Protein AF-A0A6I4Z5E2-F1 (afdb_monomer_lite)

Radius of gyration: 18.43 Å; chains: 1; bounding box: 41×34×57 Å

Foldseek 3Di:
DPDDALLRQLCVLLDLAAESVVLLVVLLVVLVVDPDLVVVLVVVVVVCVVDDPPDPPVCSSVSSSSSSVVPDDPPDDSVNSSVSSVPDDDDDFPLRVLQVVLVVDPDPVVSVVSNVVSVVSVVVCVVSNHND

Sequence (132 aa):
MAKKTLIQKLSDAMGSHGDLELIRDATVAYLRKNTDPYEQVGLFSAFLERHDPFLPHDRWFQRIVLSFLMSLNPNDQLGCVVEELEKAELPLTVAEKLERRAAKCIVPGLRGFLLSKARRARMMEQLIGARY

Structure (mmCIF, N/CA/C/O backbone):
data_AF-A0A6I4Z5E2-F1
#
_entry.id   AF-A0A6I4Z5E2-F1
#
loop_
_atom_site.group_PDB
_atom_site.id
_atom_site.type_symbol
_atom_site.label_atom_id
_atom_site.label_alt_id
_atom_site.label_comp_id
_atom_site.label_asym_id
_atom_site.label_entity_id
_atom_site.label_seq_id
_atom_site.pdbx_PDB_ins_code
_atom_site.Cartn_x
_atom_site.Cartn_y
_atom_site.Cartn_z
_atom_site.occupancy
_atom_site.B_iso_or_equiv
_atom_site.auth_seq_id
_atom_site.auth_comp_id
_atom_site.auth_asym_id
_atom_site.auth_atom_id
_atom_site.pdbx_PDB_model_num
ATOM 1 N N . MET A 1 1 ? 4.471 21.368 7.063 1.00 45.66 1 MET A N 1
ATOM 2 C CA . MET A 1 1 ? 4.522 19.913 6.792 1.00 45.66 1 MET A CA 1
ATOM 3 C C . MET A 1 1 ? 3.539 19.609 5.674 1.00 45.66 1 MET A C 1
ATOM 5 O O . MET A 1 1 ? 2.418 20.094 5.749 1.00 45.66 1 MET A O 1
ATOM 9 N N . ALA A 1 2 ? 3.948 18.899 4.620 1.00 52.44 2 ALA A N 1
ATOM 10 C CA . ALA A 1 2 ? 3.020 18.507 3.556 1.00 52.44 2 ALA A CA 1
ATOM 11 C C . ALA A 1 2 ? 1.931 17.582 4.132 1.00 52.44 2 ALA A C 1
ATOM 13 O O . ALA A 1 2 ? 2.244 16.679 4.909 1.00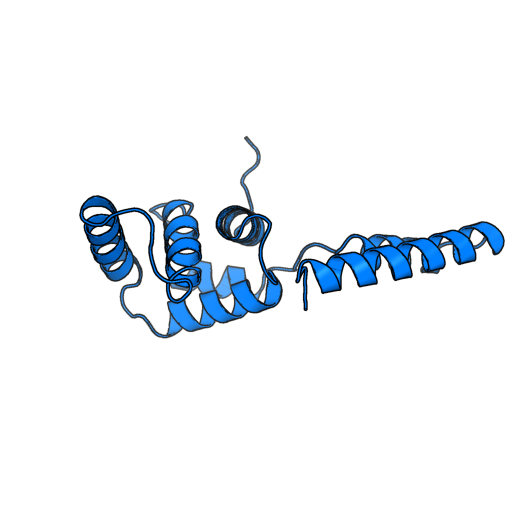 52.44 2 ALA A O 1
ATOM 14 N N . LYS A 1 3 ? 0.659 17.824 3.791 1.00 70.62 3 LYS A N 1
ATOM 15 C CA . LYS A 1 3 ? -0.465 16.991 4.239 1.00 70.62 3 LYS A CA 1
ATOM 16 C C . LYS A 1 3 ? -0.325 15.612 3.581 1.00 70.62 3 LYS A C 1
ATOM 18 O O . LYS A 1 3 ? -0.398 15.518 2.358 1.00 70.62 3 LYS A O 1
ATOM 23 N N . LYS A 1 4 ? -0.069 14.567 4.376 1.00 77.56 4 LYS A N 1
ATOM 24 C CA . LYS A 1 4 ? 0.013 13.187 3.873 1.00 77.56 4 LYS A CA 1
ATOM 25 C C . LYS A 1 4 ? -1.353 12.739 3.345 1.00 77.56 4 LYS A C 1
ATOM 27 O O . LYS A 1 4 ? -2.369 13.011 3.990 1.00 77.56 4 LYS A O 1
ATOM 32 N N . THR A 1 5 ? -1.374 12.054 2.204 1.00 87.19 5 THR A N 1
ATOM 33 C CA . THR A 1 5 ? -2.600 11.460 1.639 1.00 87.19 5 THR A CA 1
ATOM 34 C C . THR A 1 5 ? -3.055 10.248 2.460 1.00 87.19 5 THR A C 1
ATOM 36 O O . THR A 1 5 ? -2.259 9.677 3.208 1.00 87.19 5 THR A O 1
ATOM 39 N N . LEU A 1 6 ? -4.316 9.815 2.324 1.00 87.81 6 LEU A N 1
ATOM 40 C CA . LEU A 1 6 ? -4.814 8.624 3.032 1.00 87.81 6 LEU A CA 1
ATOM 41 C C . LEU A 1 6 ? -4.018 7.360 2.681 1.00 87.81 6 LEU A C 1
ATOM 43 O O . LEU A 1 6 ? -3.670 6.593 3.570 1.00 87.81 6 LEU A O 1
ATOM 47 N N . ILE A 1 7 ? -3.636 7.188 1.413 1.00 87.94 7 ILE A N 1
ATOM 48 C CA . ILE A 1 7 ? -2.792 6.064 0.983 1.00 87.94 7 ILE A CA 1
ATOM 49 C C . ILE A 1 7 ? -1.395 6.125 1.604 1.00 87.94 7 ILE A C 1
ATOM 51 O O . ILE A 1 7 ? -0.852 5.091 1.976 1.00 87.94 7 ILE A O 1
ATOM 55 N N . GLN A 1 8 ? -0.812 7.317 1.771 1.00 85.56 8 GLN A N 1
ATOM 56 C CA . GLN A 1 8 ? 0.468 7.454 2.474 1.00 85.56 8 GLN A CA 1
ATOM 57 C C . GLN A 1 8 ? 0.334 7.086 3.951 1.00 85.56 8 GLN A C 1
ATOM 59 O O . GLN A 1 8 ? 1.171 6.362 4.471 1.00 85.56 8 GLN A O 1
ATOM 64 N N . LYS A 1 9 ? -0.741 7.529 4.609 1.00 88.69 9 LYS A N 1
ATOM 65 C CA . LYS A 1 9 ? -1.034 7.154 5.997 1.00 88.69 9 LYS A CA 1
ATOM 66 C C . LYS A 1 9 ? -1.226 5.643 6.155 1.00 88.69 9 LYS A C 1
ATOM 68 O O . LYS A 1 9 ? -0.711 5.060 7.103 1.00 88.69 9 LYS A O 1
ATOM 73 N N . LEU A 1 10 ? -1.924 5.007 5.214 1.00 88.19 10 LEU A N 1
ATOM 74 C CA . LEU A 1 10 ? -2.125 3.559 5.205 1.00 88.19 10 LEU A CA 1
ATOM 75 C C . LEU A 1 10 ? -0.815 2.803 4.942 1.00 88.19 10 LEU A C 1
ATOM 77 O O . LEU A 1 10 ? -0.518 1.832 5.630 1.00 88.19 10 LEU A O 1
ATOM 81 N N . SER A 1 11 ? -0.001 3.282 4.000 1.00 86.25 11 SER A N 1
ATOM 82 C CA . SER A 1 11 ? 1.331 2.732 3.732 1.00 86.25 11 SER A CA 1
ATOM 83 C C . SER A 1 11 ? 2.253 2.854 4.946 1.00 86.25 11 SER A C 1
ATOM 85 O O . SER A 1 11 ? 2.993 1.918 5.234 1.00 86.25 11 SER A O 1
ATOM 87 N N . ASP A 1 12 ? 2.203 3.973 5.672 1.00 86.31 12 ASP A N 1
ATOM 88 C CA . ASP A 1 12 ? 2.977 4.170 6.900 1.00 86.31 12 ASP A CA 1
ATOM 89 C C . ASP A 1 12 ? 2.514 3.207 8.010 1.00 86.31 12 ASP A C 1
ATOM 91 O O . ASP A 1 12 ? 3.347 2.642 8.716 1.00 86.31 12 ASP A O 1
ATOM 95 N N . ALA A 1 13 ? 1.199 2.986 8.142 1.00 86.00 13 ALA A N 1
ATOM 96 C CA . ALA A 1 13 ? 0.616 2.057 9.114 1.00 86.00 13 ALA A CA 1
ATOM 97 C C . ALA A 1 13 ? 0.955 0.585 8.815 1.00 86.00 13 ALA A C 1
ATOM 99 O O . ALA A 1 13 ? 1.145 -0.214 9.731 1.00 86.00 13 ALA A O 1
ATOM 100 N N . MET A 1 14 ? 1.034 0.234 7.532 1.00 83.88 14 MET A N 1
ATOM 101 C CA . MET A 1 14 ? 1.416 -1.092 7.048 1.00 83.88 14 MET A CA 1
ATOM 102 C C . MET A 1 14 ? 2.924 -1.365 7.213 1.00 83.88 14 MET A C 1
ATOM 104 O O . MET A 1 14 ? 3.336 -2.496 7.485 1.00 83.88 14 MET A O 1
ATOM 108 N N . GLY A 1 15 ? 3.757 -0.328 7.083 1.00 78.19 15 GLY A N 1
ATOM 109 C CA . GLY A 1 15 ? 5.211 -0.443 7.126 1.00 78.19 15 GLY A CA 1
ATOM 110 C C . GLY A 1 15 ? 5.781 -1.127 5.877 1.00 78.19 15 GLY A C 1
ATOM 111 O O . GLY A 1 15 ? 5.302 -0.930 4.764 1.00 78.19 15 GLY A O 1
ATOM 112 N N . SER A 1 16 ? 6.834 -1.930 6.046 1.00 69.44 16 SER A N 1
ATOM 113 C CA . SER A 1 16 ? 7.511 -2.646 4.950 1.00 69.44 16 SER A CA 1
ATOM 114 C C . SER A 1 16 ? 6.846 -3.966 4.548 1.00 69.44 16 SER A C 1
ATOM 116 O O . SER A 1 16 ? 7.434 -4.729 3.784 1.00 69.44 16 SER A O 1
ATOM 118 N N . HIS A 1 17 ? 5.681 -4.283 5.110 1.00 63.94 17 HIS A N 1
ATOM 119 C CA . HIS A 1 17 ? 5.102 -5.618 5.040 1.00 63.94 17 HIS A CA 1
ATOM 120 C C . HIS A 1 17 ? 3.759 -5.610 4.323 1.00 63.94 17 HIS A C 1
ATOM 122 O O . HIS A 1 17 ? 2.818 -4.992 4.800 1.00 63.94 17 HIS A O 1
ATOM 128 N N . GLY A 1 18 ? 3.655 -6.385 3.246 1.00 67.81 18 GLY A N 1
ATOM 129 C CA . GLY A 1 18 ? 2.386 -6.678 2.592 1.00 67.81 18 GLY A CA 1
ATOM 130 C C . GLY A 1 18 ? 2.036 -5.761 1.426 1.00 67.81 18 GLY A C 1
ATOM 131 O O . GLY A 1 18 ? 2.708 -4.771 1.120 1.00 67.81 18 GLY A O 1
ATOM 132 N N . ASP A 1 19 ? 0.960 -6.152 0.761 1.00 78.19 19 ASP A N 1
ATOM 133 C CA . ASP A 1 19 ? 0.461 -5.513 -0.440 1.00 78.19 19 ASP A CA 1
ATOM 134 C C . ASP A 1 19 ? -0.453 -4.337 -0.070 1.00 78.19 19 ASP A C 1
ATOM 136 O O . ASP A 1 19 ? -1.526 -4.524 0.498 1.00 78.19 19 ASP A O 1
ATOM 140 N N . LEU A 1 20 ? -0.040 -3.116 -0.427 1.00 82.69 20 LEU A N 1
ATOM 141 C CA . LEU A 1 20 ? -0.808 -1.895 -0.173 1.00 82.69 20 LEU A CA 1
ATOM 142 C C . LEU A 1 20 ? -2.193 -1.905 -0.837 1.00 82.69 20 LEU A C 1
ATOM 144 O O . LEU A 1 20 ? -3.124 -1.315 -0.298 1.00 82.69 20 LEU A O 1
ATOM 148 N N . GLU A 1 21 ? -2.330 -2.548 -1.994 1.00 84.31 21 GLU A N 1
ATOM 149 C CA . GLU A 1 21 ? -3.596 -2.702 -2.710 1.00 84.31 21 GLU A CA 1
ATOM 150 C C . GLU A 1 21 ? -4.529 -3.637 -1.941 1.00 84.31 21 GLU A C 1
ATOM 152 O O . GLU A 1 21 ? -5.632 -3.236 -1.566 1.00 84.31 21 GLU A O 1
ATOM 157 N N . LEU A 1 22 ? -4.032 -4.823 -1.582 1.00 82.81 22 LEU A N 1
ATOM 158 C CA . LEU A 1 22 ? -4.759 -5.778 -0.746 1.00 82.81 22 LEU A CA 1
ATOM 159 C C . LEU A 1 22 ? -5.158 -5.163 0.602 1.00 82.81 22 LEU A C 1
ATOM 161 O O . LEU A 1 22 ? -6.285 -5.332 1.063 1.00 82.81 22 LEU A O 1
ATOM 165 N N . ILE A 1 23 ? -4.243 -4.431 1.241 1.00 86.06 23 ILE A N 1
ATOM 166 C CA . ILE A 1 23 ? -4.470 -3.802 2.543 1.00 86.06 23 ILE A CA 1
ATOM 167 C C . ILE A 1 23 ? -5.453 -2.642 2.439 1.00 86.06 23 ILE A C 1
ATOM 169 O O . ILE A 1 23 ? -6.294 -2.499 3.328 1.00 86.06 23 ILE A O 1
ATOM 173 N N . ARG A 1 24 ? -5.418 -1.845 1.367 1.00 89.38 24 ARG A N 1
ATOM 174 C CA . ARG A 1 24 ? -6.444 -0.830 1.093 1.00 89.38 24 ARG A CA 1
ATOM 175 C C . ARG A 1 24 ? -7.815 -1.479 0.978 1.00 89.38 24 ARG A C 1
ATOM 177 O O . ARG A 1 24 ? -8.730 -1.055 1.678 1.00 89.38 24 ARG A O 1
ATOM 184 N N . ASP A 1 25 ? -7.941 -2.521 0.166 1.00 85.81 25 ASP A N 1
ATOM 185 C CA . ASP A 1 25 ? -9.224 -3.173 -0.095 1.00 85.81 25 ASP A CA 1
ATOM 186 C C . ASP A 1 25 ? -9.767 -3.866 1.165 1.00 85.81 25 ASP A C 1
ATOM 188 O O . ASP A 1 25 ? -10.940 -3.713 1.514 1.00 85.81 25 ASP A O 1
ATOM 192 N N . ALA A 1 26 ? -8.897 -4.542 1.923 1.00 85.38 26 ALA A N 1
ATOM 193 C CA . ALA A 1 26 ? -9.240 -5.129 3.215 1.00 85.38 26 ALA A CA 1
ATOM 194 C C . ALA A 1 26 ? -9.655 -4.060 4.238 1.00 85.38 26 ALA A C 1
ATOM 196 O O . ALA A 1 26 ? -10.623 -4.253 4.975 1.00 85.38 26 ALA A O 1
ATOM 197 N N . THR A 1 27 ? -8.960 -2.918 4.275 1.00 87.75 27 THR A N 1
ATOM 198 C CA . THR A 1 27 ? -9.292 -1.796 5.169 1.00 87.75 27 THR A CA 1
ATOM 199 C C . THR A 1 27 ? -10.642 -1.195 4.796 1.00 87.75 27 THR A C 1
ATOM 201 O O . THR A 1 27 ? -11.485 -1.016 5.669 1.00 87.75 27 THR A O 1
ATOM 204 N N . VAL A 1 28 ? -10.909 -0.962 3.510 1.00 88.69 28 VAL A N 1
ATOM 205 C CA . VAL A 1 28 ? -12.216 -0.494 3.020 1.00 88.69 28 VAL A CA 1
ATOM 206 C C . VAL A 1 28 ? -13.329 -1.465 3.417 1.00 88.69 28 VAL A C 1
ATOM 208 O O . VAL A 1 28 ? -14.343 -1.044 3.977 1.00 88.69 28 VAL A O 1
ATOM 211 N N . ALA A 1 29 ? -13.138 -2.768 3.192 1.00 85.75 29 ALA A N 1
ATOM 212 C CA . ALA A 1 29 ? -14.112 -3.788 3.573 1.00 85.75 29 ALA A CA 1
ATOM 213 C C . ALA A 1 29 ? -14.357 -3.815 5.092 1.00 85.75 29 ALA A C 1
ATOM 215 O O . ALA A 1 29 ? -15.504 -3.908 5.538 1.00 85.75 29 ALA A O 1
ATOM 216 N N . TYR A 1 30 ? -13.295 -3.682 5.891 1.00 86.00 30 TYR A N 1
ATOM 217 C CA . TYR A 1 30 ? -13.384 -3.612 7.347 1.00 86.00 30 TYR A CA 1
ATOM 218 C C . TYR A 1 30 ? -14.169 -2.382 7.817 1.00 86.00 30 TYR A C 1
ATOM 220 O O . TYR A 1 30 ? -15.072 -2.513 8.643 1.00 86.00 30 TYR A O 1
ATOM 228 N N . LEU A 1 31 ? -13.861 -1.197 7.283 1.00 85.50 31 LEU A N 1
ATOM 229 C CA . LEU A 1 31 ? -14.527 0.051 7.666 1.00 85.50 31 LEU A CA 1
ATOM 230 C C . LEU A 1 31 ? -15.996 0.079 7.226 1.00 85.50 31 LEU A C 1
ATOM 232 O O . LEU A 1 31 ? -16.820 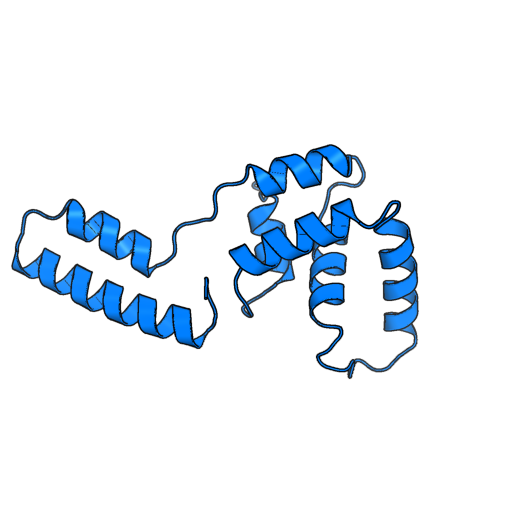0.665 7.915 1.00 85.50 31 LEU A O 1
ATOM 236 N N . AR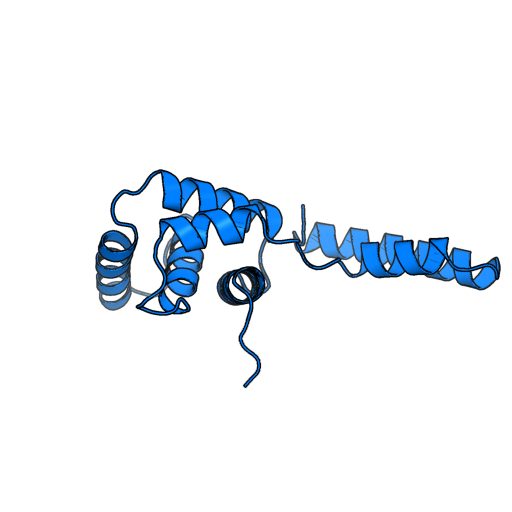G A 1 32 ? -16.349 -0.592 6.122 1.00 85.25 32 ARG A N 1
ATOM 237 C CA . ARG A 1 32 ? -17.749 -0.742 5.687 1.00 85.25 32 ARG A CA 1
ATOM 238 C C . ARG A 1 32 ? -18.567 -1.674 6.570 1.00 85.25 32 ARG A C 1
ATOM 240 O O . ARG A 1 32 ? -19.761 -1.454 6.743 1.00 85.25 32 ARG A O 1
ATOM 247 N N . LYS A 1 33 ? -17.953 -2.748 7.068 1.00 82.81 33 LYS A N 1
ATOM 248 C CA . LYS A 1 33 ? -18.648 -3.767 7.864 1.00 82.81 33 LYS A CA 1
ATOM 249 C C . LYS A 1 33 ? -18.878 -3.323 9.310 1.00 82.81 33 LYS A C 1
ATOM 251 O O . LYS A 1 33 ? -19.822 -3.794 9.938 1.00 82.81 33 LYS A O 1
ATOM 256 N N . ASN A 1 34 ? -18.017 -2.457 9.841 1.00 76.56 34 ASN A N 1
ATOM 257 C CA . ASN A 1 34 ? -18.088 -2.007 11.226 1.00 76.56 34 ASN A CA 1
ATOM 258 C C . ASN A 1 34 ? -18.797 -0.655 11.327 1.00 76.56 34 ASN A C 1
ATOM 260 O O . ASN A 1 34 ? -18.327 0.341 10.790 1.00 76.56 34 ASN A O 1
ATOM 264 N N . THR A 1 35 ? -19.910 -0.629 12.059 1.00 67.44 35 THR A N 1
ATOM 265 C CA . THR A 1 35 ? -20.713 0.576 12.314 1.00 67.44 35 THR A CA 1
ATOM 266 C C . THR A 1 35 ? -19.975 1.606 13.170 1.00 67.44 35 THR A C 1
ATOM 268 O O . THR A 1 35 ? -20.194 2.799 12.987 1.00 67.44 35 THR A O 1
ATOM 271 N N . ASP A 1 36 ? -19.086 1.152 14.061 1.00 74.44 36 ASP A N 1
ATOM 272 C CA . ASP A 1 36 ? -18.197 2.005 14.858 1.00 74.44 36 ASP A CA 1
ATOM 273 C C . ASP A 1 36 ? -16.770 1.412 14.930 1.00 74.44 36 ASP A C 1
ATOM 275 O O . ASP A 1 36 ? -16.430 0.633 15.828 1.00 74.44 36 ASP A O 1
ATOM 279 N N . PRO A 1 37 ? -15.903 1.728 13.953 1.00 68.06 37 PRO A N 1
ATOM 280 C CA . PRO A 1 37 ? -14.525 1.253 13.953 1.00 68.06 37 PRO A CA 1
ATOM 281 C C . PRO A 1 37 ? -13.655 1.931 15.024 1.00 68.06 37 PRO A C 1
ATOM 283 O O . PRO A 1 37 ? -12.610 1.381 15.376 1.00 68.06 37 PRO A O 1
ATOM 286 N N . TYR A 1 38 ? -14.066 3.086 15.563 1.00 69.81 38 TYR A N 1
ATOM 287 C CA . TYR A 1 38 ? -13.318 3.805 16.597 1.00 69.81 38 TYR A CA 1
ATOM 288 C C . TYR A 1 38 ? -13.519 3.176 17.980 1.00 69.81 38 TYR A C 1
ATOM 290 O O . TYR A 1 38 ? -12.560 3.068 18.746 1.00 69.81 38 TYR A O 1
ATOM 298 N N . GLU A 1 39 ? -14.720 2.677 18.278 1.00 69.31 39 GLU A N 1
ATOM 299 C CA . GLU A 1 39 ? -14.995 1.920 19.505 1.00 69.31 39 GLU A CA 1
ATOM 300 C C . GLU A 1 39 ? -14.168 0.624 19.565 1.00 69.31 39 GLU A C 1
ATOM 302 O O . GLU A 1 39 ? -13.518 0.329 20.573 1.00 69.31 39 GLU A O 1
ATOM 307 N N . GLN A 1 40 ? -14.092 -0.115 18.452 1.00 66.50 40 GLN A N 1
ATOM 308 C CA . GLN A 1 40 ? -13.255 -1.318 18.366 1.00 66.50 40 GLN A CA 1
ATOM 309 C C . GLN A 1 40 ? -11.762 -1.004 18.504 1.00 66.50 40 GLN A C 1
ATOM 311 O O . GLN A 1 40 ? -11.026 -1.779 19.115 1.00 66.50 40 GLN A O 1
ATOM 316 N N . VAL A 1 41 ? -11.316 0.146 17.993 1.00 66.88 41 VAL A N 1
ATOM 317 C CA . VAL A 1 41 ? -9.958 0.664 18.204 1.00 66.88 41 VAL A CA 1
ATOM 318 C C . VAL A 1 41 ? -9.686 0.945 19.678 1.00 66.88 41 VAL A C 1
ATOM 320 O O . VAL A 1 41 ? -8.638 0.537 20.176 1.00 66.88 41 VAL A O 1
ATOM 323 N N . GLY A 1 42 ? -10.617 1.584 20.390 1.00 65.12 42 GLY A N 1
ATOM 324 C CA . GLY A 1 42 ? -10.486 1.850 21.824 1.00 65.12 42 GLY A CA 1
ATOM 325 C C . GLY A 1 42 ? -10.361 0.563 22.641 1.00 65.12 42 GLY A C 1
ATOM 326 O O . GLY A 1 42 ? -9.452 0.430 23.463 1.00 65.12 42 GLY A O 1
ATOM 327 N N . LEU A 1 43 ? -11.209 -0.428 22.348 1.00 66.25 43 LEU A N 1
ATOM 328 C CA . LEU A 1 43 ? -11.149 -1.757 22.964 1.00 66.25 43 LEU A CA 1
ATOM 329 C C . LEU A 1 43 ? -9.820 -2.465 22.675 1.00 66.25 43 LEU A C 1
ATOM 331 O O . LEU A 1 43 ? -9.233 -3.080 23.566 1.00 66.25 43 LEU A O 1
ATOM 335 N N . PHE A 1 44 ? -9.325 -2.360 21.442 1.00 67.88 44 PHE A N 1
ATOM 336 C CA . PHE A 1 44 ? -8.077 -2.996 21.043 1.00 67.88 44 PHE A CA 1
ATOM 337 C C . PHE A 1 44 ? -6.850 -2.297 21.641 1.00 67.88 44 PHE A C 1
ATOM 339 O O . PHE A 1 44 ? -5.931 -2.972 22.091 1.00 67.88 44 PHE A O 1
ATOM 346 N N . SER A 1 45 ? -6.845 -0.964 21.725 1.00 65.81 45 SER A N 1
ATOM 347 C CA . SER A 1 45 ? -5.786 -0.192 22.389 1.00 65.81 45 SER A CA 1
ATOM 348 C C . SER A 1 45 ? -5.698 -0.539 23.876 1.00 65.81 45 SER A C 1
ATOM 350 O O . SER A 1 45 ? -4.623 -0.873 24.367 1.00 65.81 45 SER A O 1
ATOM 352 N N . ALA A 1 46 ? -6.837 -0.570 24.575 1.00 67.69 46 ALA A N 1
ATOM 353 C CA . ALA A 1 46 ? -6.894 -0.965 25.983 1.00 67.69 46 ALA A CA 1
ATOM 354 C C . ALA A 1 46 ? -6.460 -2.427 26.206 1.00 67.69 46 ALA A C 1
ATOM 356 O O . ALA A 1 46 ? -5.911 -2.766 27.254 1.00 67.69 46 ALA A O 1
ATOM 357 N N . PHE A 1 47 ? -6.697 -3.305 25.227 1.00 67.50 47 PHE A N 1
ATOM 358 C CA . PHE A 1 47 ? -6.201 -4.680 25.246 1.00 67.50 47 PHE A CA 1
ATOM 359 C C . PHE A 1 47 ? -4.674 -4.739 25.070 1.00 67.50 47 PHE A C 1
ATOM 361 O O . PHE A 1 47 ? -4.008 -5.461 25.808 1.00 67.50 47 PHE A O 1
ATOM 368 N N . LEU A 1 48 ? -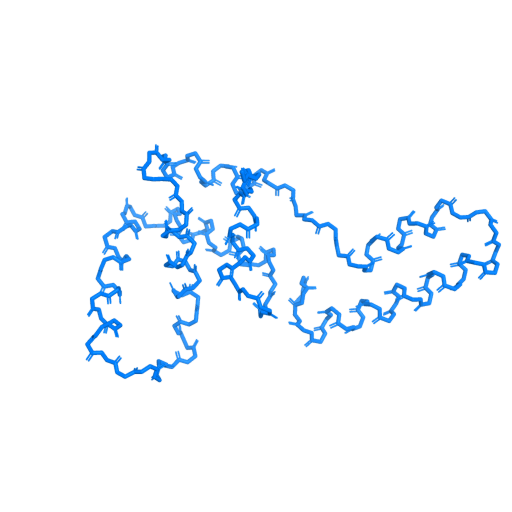4.113 -3.970 24.130 1.00 66.56 48 LEU A N 1
ATOM 369 C CA . LEU A 1 48 ? -2.665 -3.892 23.889 1.00 66.56 48 LEU A CA 1
ATOM 370 C C . LEU A 1 48 ? -1.890 -3.373 25.103 1.00 66.56 48 LEU A C 1
ATOM 372 O O . LEU A 1 48 ? -0.797 -3.850 25.373 1.00 66.56 48 LEU A O 1
ATOM 376 N N . GLU A 1 49 ? -2.457 -2.432 25.856 1.00 67.38 49 GLU A N 1
ATOM 377 C CA . GLU A 1 49 ? -1.851 -1.921 27.093 1.00 67.38 49 GLU A CA 1
ATOM 378 C C . GLU A 1 49 ? -1.801 -2.969 28.218 1.00 67.38 49 GLU A C 1
ATOM 380 O O . GLU A 1 49 ? -0.991 -2.857 29.137 1.00 67.38 49 GLU A O 1
ATOM 385 N N . ARG A 1 50 ? -2.668 -3.988 28.162 1.00 66.56 50 ARG A N 1
ATOM 386 C CA . ARG A 1 50 ? -2.822 -5.011 29.209 1.00 66.56 50 ARG A CA 1
ATOM 387 C C . ARG A 1 50 ? -2.120 -6.333 28.903 1.00 66.56 50 ARG A C 1
ATOM 389 O O . ARG A 1 50 ? -1.994 -7.155 29.809 1.00 66.56 50 ARG A O 1
ATOM 396 N N . HIS A 1 51 ? -1.690 -6.563 27.664 1.00 56.22 51 HIS A N 1
ATOM 397 C CA . HIS A 1 51 ? -1.119 -7.836 27.223 1.00 56.22 51 HIS A CA 1
ATOM 398 C C . HIS A 1 51 ? 0.251 -7.645 26.556 1.00 56.22 51 HIS A C 1
ATOM 400 O O . HIS A 1 51 ? 0.457 -6.693 25.811 1.00 56.22 51 HIS A O 1
ATOM 406 N N . ASP A 1 52 ? 1.179 -8.572 26.829 1.00 50.69 52 ASP A N 1
ATOM 407 C CA . ASP A 1 52 ? 2.544 -8.602 26.278 1.00 50.69 52 ASP A CA 1
ATOM 408 C C . ASP A 1 52 ? 2.558 -8.457 24.735 1.00 50.69 52 ASP A C 1
ATOM 410 O O . ASP A 1 52 ? 1.634 -8.921 24.058 1.00 50.69 52 ASP A O 1
ATOM 414 N N . PRO A 1 53 ? 3.619 -7.883 24.130 1.00 56.88 53 PRO A N 1
ATOM 415 C CA . PRO A 1 53 ? 3.657 -7.488 22.717 1.00 56.88 53 PRO A CA 1
ATOM 416 C C . PRO A 1 53 ? 3.665 -8.666 21.724 1.00 56.88 53 PRO A C 1
ATOM 418 O O . PRO A 1 53 ? 3.623 -8.451 20.509 1.00 56.88 53 PRO A O 1
ATOM 421 N N . PHE A 1 54 ? 3.690 -9.908 22.215 1.00 51.25 54 PHE A N 1
ATOM 422 C CA . PHE A 1 54 ? 3.576 -11.129 21.420 1.00 51.25 54 PHE A CA 1
ATOM 423 C C . PHE A 1 54 ? 2.111 -11.464 21.141 1.00 51.25 54 PHE A C 1
ATOM 425 O O . PHE A 1 54 ? 1.547 -12.433 21.645 1.00 51.25 54 PHE A O 1
ATOM 432 N N . LEU A 1 55 ? 1.480 -10.649 20.303 1.00 54.56 55 LEU A N 1
ATOM 433 C CA . LEU A 1 55 ? 0.206 -11.035 19.708 1.00 54.56 55 LEU A CA 1
ATOM 434 C C . LEU A 1 55 ? 0.466 -12.105 18.641 1.00 54.56 55 LEU A C 1
ATOM 436 O O . LEU A 1 55 ? 1.451 -11.992 17.905 1.00 54.56 55 LEU A O 1
ATOM 440 N N . PRO A 1 56 ? -0.418 -13.105 18.499 1.00 55.88 56 PRO A N 1
ATOM 441 C CA . PRO A 1 56 ? -0.352 -14.017 17.368 1.00 55.88 56 PRO A CA 1
ATOM 442 C C . PRO A 1 56 ? -0.399 -13.232 16.048 1.00 55.88 56 PRO A C 1
ATOM 444 O O . PRO A 1 56 ? -1.062 -12.191 15.959 1.00 55.88 56 PRO A O 1
ATOM 447 N N . HIS A 1 57 ? 0.291 -13.743 15.019 1.00 51.66 57 HIS A N 1
ATOM 448 C CA . HIS A 1 57 ? 0.298 -13.195 13.651 1.00 51.66 57 HIS A CA 1
ATOM 449 C C . HIS A 1 57 ? -1.111 -12.830 13.139 1.00 51.66 57 HIS A C 1
ATOM 451 O O . HIS A 1 57 ? -1.259 -11.877 12.373 1.00 51.66 57 HIS A O 1
ATOM 457 N N . ASP A 1 58 ? -2.140 -13.510 13.649 1.00 56.19 58 ASP A N 1
ATOM 458 C CA . ASP A 1 58 ? -3.566 -13.297 13.382 1.00 56.19 58 ASP A CA 1
ATOM 459 C C . ASP A 1 58 ? -4.078 -11.869 13.639 1.00 56.19 58 ASP A C 1
ATOM 461 O O . ASP A 1 58 ? -5.149 -11.504 13.159 1.00 56.19 58 ASP A O 1
ATOM 465 N N . ARG A 1 59 ? -3.339 -11.031 14.378 1.00 70.62 59 ARG A N 1
ATOM 466 C CA . ARG A 1 59 ? -3.773 -9.666 14.731 1.00 70.62 59 ARG A CA 1
ATOM 467 C C . ARG A 1 59 ? -2.983 -8.544 14.059 1.00 70.62 59 ARG A C 1
ATOM 469 O O . ARG A 1 59 ? -3.178 -7.369 14.373 1.00 70.62 59 ARG A O 1
ATOM 476 N N . TRP A 1 60 ? -2.107 -8.879 13.115 1.00 76.00 60 TRP A N 1
ATOM 477 C CA . TRP A 1 60 ? -1.321 -7.897 12.362 1.00 76.00 60 TRP A CA 1
ATOM 478 C C . TRP A 1 60 ? -2.202 -6.870 11.629 1.00 76.00 60 TRP A C 1
ATOM 480 O O . TRP A 1 60 ? -1.976 -5.668 11.761 1.00 76.00 60 TRP A O 1
ATOM 490 N N . PHE A 1 61 ? -3.265 -7.314 10.952 1.00 79.56 61 PHE A N 1
ATOM 491 C CA . PHE A 1 61 ? -4.176 -6.417 10.233 1.00 79.56 61 PHE A CA 1
ATOM 492 C C . PHE A 1 61 ? -4.889 -5.421 11.165 1.00 79.56 61 PHE A C 1
ATOM 494 O O . PHE A 1 61 ? -5.001 -4.240 10.850 1.00 79.56 61 PHE A O 1
ATOM 501 N N . GLN A 1 62 ? -5.295 -5.859 12.361 1.00 79.50 62 GLN A N 1
ATOM 502 C CA . GLN A 1 62 ? -5.931 -4.987 13.359 1.00 79.50 62 GLN A CA 1
ATOM 503 C C . GLN A 1 62 ? -4.986 -3.872 13.827 1.00 79.50 62 GLN A C 1
ATOM 505 O O . GLN A 1 62 ? -5.428 -2.747 14.046 1.00 79.50 62 GLN A O 1
ATOM 510 N N . ARG A 1 63 ? -3.675 -4.144 13.913 1.00 79.88 63 ARG A N 1
ATOM 511 C CA . ARG A 1 63 ? -2.664 -3.119 14.222 1.00 79.88 63 ARG A CA 1
ATOM 512 C C . ARG A 1 63 ? -2.511 -2.099 13.097 1.00 79.88 63 ARG A C 1
ATOM 514 O O . ARG A 1 63 ? -2.377 -0.915 13.393 1.00 79.88 63 ARG A O 1
ATOM 521 N N . ILE A 1 64 ? -2.560 -2.541 11.838 1.00 84.88 64 ILE A N 1
ATOM 522 C CA . ILE A 1 64 ? -2.543 -1.634 10.681 1.00 84.88 64 ILE A CA 1
ATOM 523 C C . ILE A 1 64 ? -3.759 -0.715 10.735 1.00 84.88 64 ILE A C 1
ATOM 525 O O . ILE A 1 64 ? -3.605 0.502 10.680 1.00 84.88 64 ILE A O 1
ATOM 529 N N . VAL A 1 65 ? -4.957 -1.281 10.898 1.00 86.31 65 VAL A N 1
ATOM 530 C CA . VAL A 1 65 ? -6.202 -0.505 10.948 1.00 86.31 65 VAL A CA 1
ATOM 531 C C . VAL A 1 65 ? -6.192 0.476 12.120 1.00 86.31 65 VAL A C 1
ATOM 533 O O . VAL A 1 65 ? -6.513 1.646 11.932 1.00 86.31 65 VAL A O 1
ATOM 536 N N . LEU A 1 66 ? -5.751 0.044 13.305 1.00 85.31 66 LEU A N 1
ATOM 537 C CA . LEU A 1 66 ? -5.588 0.914 14.470 1.00 85.31 66 LEU A CA 1
ATOM 538 C C . LEU A 1 66 ? -4.629 2.074 14.179 1.00 85.31 66 LEU A C 1
ATOM 540 O O . LEU A 1 66 ? -4.986 3.236 14.368 1.00 85.31 66 LEU A O 1
ATOM 544 N N . SER A 1 67 ? -3.423 1.774 13.691 1.00 85.69 67 SER A N 1
ATOM 545 C CA . SER A 1 67 ? -2.423 2.801 13.392 1.00 85.69 67 SER A CA 1
ATOM 546 C C . SER A 1 67 ? -2.893 3.755 12.292 1.00 85.69 67 SER A C 1
ATOM 548 O O . SER A 1 67 ? -2.592 4.947 12.350 1.00 85.69 67 SER A O 1
ATOM 550 N N . PHE A 1 68 ? -3.636 3.251 11.306 1.00 89.38 68 PHE A N 1
ATOM 551 C CA . PHE A 1 68 ? -4.245 4.063 10.264 1.00 89.38 68 PHE A CA 1
ATOM 552 C C . PHE A 1 68 ? -5.303 5.003 10.849 1.00 89.38 68 PHE A C 1
ATOM 554 O O . PHE A 1 68 ? -5.203 6.211 10.644 1.00 89.38 68 PHE A O 1
ATOM 561 N N . LEU A 1 69 ? -6.252 4.487 11.635 1.00 86.94 69 LEU A N 1
ATOM 562 C CA . LEU A 1 69 ? -7.325 5.276 12.249 1.00 86.94 69 LEU A CA 1
ATOM 563 C C . LEU A 1 69 ? -6.784 6.358 13.193 1.00 86.94 69 LEU A C 1
ATOM 565 O O . LEU A 1 69 ? -7.246 7.495 13.131 1.00 86.94 69 LEU A O 1
ATOM 569 N N . MET A 1 70 ? -5.745 6.060 13.983 1.00 85.88 70 MET A N 1
ATOM 570 C CA . MET A 1 70 ? -5.079 7.060 14.834 1.00 85.88 70 MET A CA 1
ATOM 571 C C . MET A 1 70 ? -4.360 8.163 14.042 1.00 85.88 70 MET A C 1
ATOM 573 O O . MET A 1 70 ? -4.087 9.233 14.579 1.00 85.88 70 MET A O 1
ATOM 577 N N . SER A 1 71 ? -4.034 7.921 12.769 1.00 86.69 71 SER A N 1
ATOM 578 C CA . SER A 1 71 ? -3.390 8.910 11.895 1.00 86.69 71 SER A CA 1
ATOM 579 C C . SER A 1 71 ? -4.386 9.814 11.149 1.00 86.69 71 SER A C 1
ATOM 581 O O . SER A 1 71 ? -3.980 10.767 10.465 1.00 86.69 71 SER A O 1
ATOM 583 N N . LEU A 1 72 ? -5.687 9.514 11.221 1.00 86.00 72 LEU A N 1
ATOM 584 C CA . LEU A 1 72 ? -6.746 10.313 10.602 1.00 86.00 72 LEU A CA 1
ATOM 585 C C . LEU A 1 72 ? -6.982 11.613 11.372 1.00 86.00 72 LEU A C 1
ATOM 587 O O . LEU A 1 72 ? -6.606 11.746 12.535 1.00 86.00 72 LEU A O 1
ATOM 591 N N . ASN A 1 73 ? -7.569 12.610 10.706 1.00 82.75 73 ASN A N 1
ATOM 592 C CA . ASN A 1 73 ? -7.982 13.813 11.417 1.00 82.75 73 ASN A CA 1
ATOM 593 C C . ASN A 1 73 ? -9.226 13.467 12.252 1.00 82.75 73 ASN A C 1
ATOM 595 O O . ASN A 1 73 ? -10.136 12.846 11.706 1.00 82.75 73 ASN A O 1
ATOM 599 N N . PRO A 1 74 ? -9.322 13.884 13.525 1.00 77.31 74 PRO A N 1
ATOM 600 C CA . PRO A 1 74 ? -10.518 13.659 14.343 1.00 77.31 74 PRO A CA 1
ATOM 601 C C . PRO A 1 74 ? -11.818 14.204 13.730 1.00 77.31 74 PRO A C 1
ATOM 603 O O . PRO A 1 74 ? -12.896 13.764 14.111 1.00 77.31 74 PRO A O 1
ATOM 606 N N . ASN A 1 75 ? -11.729 15.144 12.783 1.00 79.12 75 ASN A N 1
ATOM 607 C CA . ASN A 1 75 ? -12.890 15.704 12.086 1.00 79.12 75 ASN A CA 1
ATOM 608 C C . ASN A 1 75 ? -13.260 14.970 10.781 1.00 79.12 75 ASN A C 1
ATOM 610 O O . ASN A 1 75 ? -14.261 15.328 10.159 1.00 79.12 75 ASN A O 1
ATOM 614 N N . ASP A 1 76 ? -12.461 14.000 10.322 1.00 81.25 76 ASP A N 1
ATOM 615 C CA . ASP A 1 76 ? -12.748 13.276 9.080 1.00 81.25 76 ASP A CA 1
ATOM 616 C C . ASP A 1 76 ? -13.918 12.302 9.312 1.00 81.25 76 ASP A C 1
ATOM 618 O O . ASP A 1 76 ? -13.868 11.436 10.184 1.00 81.25 76 ASP A O 1
ATOM 622 N N . GLN A 1 77 ? -14.986 12.424 8.518 1.00 83.00 77 GLN A N 1
ATOM 623 C CA . GLN A 1 77 ? -16.102 11.478 8.569 1.00 83.00 77 GLN A CA 1
ATOM 624 C C . GLN A 1 77 ? -15.696 10.138 7.949 1.00 83.00 77 GLN A C 1
ATOM 626 O O . GLN A 1 77 ? -15.121 10.102 6.859 1.00 83.00 77 GLN A O 1
ATOM 631 N N . LEU A 1 78 ? -16.075 9.031 8.595 1.00 82.25 78 LEU A N 1
ATOM 632 C CA . LEU A 1 78 ? -15.737 7.677 8.143 1.00 82.25 78 LEU A CA 1
ATOM 633 C C . LEU A 1 78 ? -16.166 7.411 6.690 1.00 82.25 78 LEU A C 1
ATOM 635 O O . LEU A 1 78 ? -15.399 6.835 5.922 1.00 82.25 78 LEU A O 1
ATOM 639 N N . GLY A 1 79 ? -17.359 7.871 6.296 1.00 82.06 79 GLY A N 1
ATOM 640 C CA . GLY A 1 79 ? -17.855 7.734 4.922 1.00 82.06 79 GLY A CA 1
ATOM 641 C C . GLY A 1 79 ? -16.936 8.399 3.892 1.00 82.06 79 GLY A C 1
ATOM 642 O O . GLY A 1 79 ? -16.578 7.772 2.898 1.00 82.06 79 GLY A O 1
ATOM 643 N N . CYS A 1 80 ? -16.467 9.619 4.175 1.00 84.56 80 CYS A N 1
ATOM 644 C CA . CYS A 1 80 ? -15.521 10.333 3.315 1.00 84.56 80 CYS A CA 1
ATOM 645 C C . CYS A 1 80 ? -14.170 9.613 3.234 1.00 84.56 80 CYS A C 1
ATOM 647 O O . CYS A 1 80 ? -13.599 9.508 2.154 1.00 84.56 80 CYS A O 1
ATOM 649 N N . VAL A 1 81 ? -13.678 9.071 4.353 1.00 86.25 81 VAL A N 1
ATOM 650 C CA . VAL A 1 81 ? -12.416 8.312 4.393 1.00 86.25 81 VAL A CA 1
ATOM 651 C C . VAL A 1 81 ? -12.505 7.056 3.528 1.00 86.25 81 VAL A C 1
ATOM 653 O O . VAL A 1 81 ? -11.576 6.765 2.777 1.00 86.25 81 VAL A O 1
ATOM 656 N N . VAL A 1 82 ? -13.618 6.322 3.607 1.00 87.88 82 VAL A N 1
ATOM 657 C CA . VAL A 1 82 ? -13.849 5.124 2.789 1.00 87.88 82 VAL A CA 1
ATOM 658 C C . VAL A 1 82 ? -13.903 5.484 1.306 1.00 87.88 82 VAL A C 1
ATOM 660 O O . VAL A 1 82 ? -13.200 4.865 0.511 1.00 87.88 82 VAL A O 1
ATOM 663 N N . GLU A 1 83 ? -14.676 6.504 0.930 1.00 87.62 83 GLU A N 1
ATOM 664 C CA . GLU A 1 83 ? -14.760 6.940 -0.467 1.00 87.62 83 GLU A CA 1
ATOM 665 C C . GLU A 1 83 ? -13.418 7.426 -1.023 1.00 87.62 83 GLU A C 1
ATOM 667 O O . GLU A 1 83 ? -13.066 7.113 -2.162 1.00 87.62 83 GLU A O 1
ATOM 672 N N . GLU A 1 84 ? -12.667 8.204 -0.243 1.00 87.44 84 GLU A N 1
ATOM 673 C CA . GLU A 1 84 ? -11.354 8.689 -0.657 1.00 87.44 84 GLU A CA 1
ATOM 674 C C . GLU A 1 84 ? -10.351 7.542 -0.786 1.00 87.44 84 GLU A C 1
ATOM 676 O O . GLU A 1 84 ? -9.568 7.544 -1.732 1.00 87.44 84 GLU A O 1
ATOM 681 N N . LEU A 1 85 ? -10.381 6.548 0.109 1.00 86.75 85 LEU A N 1
ATOM 682 C CA . LEU A 1 85 ? -9.542 5.354 -0.011 1.00 86.75 85 LEU A CA 1
ATOM 683 C C . LEU A 1 85 ? -9.860 4.563 -1.281 1.00 86.75 85 LEU A C 1
ATOM 685 O O . LEU A 1 85 ? -8.933 4.164 -1.978 1.00 86.75 85 LEU A O 1
ATOM 689 N N . GLU A 1 86 ? -11.137 4.367 -1.611 1.00 87.06 86 GLU A N 1
ATOM 690 C CA . GLU A 1 86 ? -11.541 3.655 -2.830 1.00 87.06 86 GLU A CA 1
ATOM 691 C C . GLU A 1 86 ? -11.125 4.383 -4.107 1.00 87.06 86 GLU A C 1
ATOM 693 O O . GLU A 1 86 ? -10.690 3.758 -5.074 1.00 87.06 86 GLU A O 1
ATOM 698 N N . LYS A 1 87 ? -11.248 5.713 -4.112 1.00 86.94 87 LYS A N 1
ATOM 699 C CA . LYS A 1 87 ? -10.901 6.554 -5.264 1.00 86.94 87 LYS A CA 1
ATOM 700 C C . LYS A 1 87 ? -9.403 6.846 -5.352 1.00 86.94 87 LYS A C 1
ATOM 702 O O . LYS A 1 87 ? -8.954 7.390 -6.361 1.00 86.94 87 LYS A O 1
ATOM 707 N N . ALA A 1 88 ? -8.626 6.539 -4.315 1.00 84.19 88 ALA A N 1
ATOM 708 C CA . ALA A 1 88 ? -7.222 6.898 -4.284 1.00 84.19 88 ALA A CA 1
ATOM 709 C C . ALA A 1 88 ? -6.394 6.046 -5.251 1.00 84.19 88 ALA A C 1
ATOM 711 O O . ALA A 1 88 ? -6.357 4.814 -5.184 1.00 84.19 88 ALA A O 1
ATOM 712 N N . GLU A 1 89 ? -5.654 6.740 -6.114 1.00 81.38 89 GLU A N 1
ATOM 713 C CA . GLU A 1 89 ? -4.654 6.114 -6.965 1.00 81.38 89 GLU A CA 1
ATOM 714 C C . GLU A 1 89 ? -3.482 5.603 -6.124 1.00 81.38 89 GLU A C 1
ATOM 716 O O . GLU A 1 89 ? -2.900 6.320 -5.301 1.00 81.38 89 GLU A O 1
ATOM 721 N N . LEU A 1 90 ? -3.107 4.348 -6.362 1.00 80.94 90 LEU A N 1
ATOM 722 C CA . LEU A 1 90 ? -1.933 3.758 -5.742 1.00 80.94 90 LEU A CA 1
ATOM 723 C C . LEU A 1 90 ? -0.659 4.320 -6.390 1.00 80.94 90 LEU A C 1
ATOM 725 O O . LEU A 1 90 ? -0.587 4.457 -7.617 1.00 80.94 90 LEU A O 1
ATOM 729 N N . PRO A 1 91 ? 0.374 4.642 -5.593 1.00 79.75 91 PRO A N 1
ATOM 730 C CA . PRO A 1 91 ? 1.638 5.096 -6.138 1.00 79.75 91 PRO A CA 1
ATOM 731 C C . PRO A 1 91 ? 2.278 3.992 -6.983 1.00 79.75 91 PRO A C 1
ATOM 733 O O . PRO A 1 91 ? 2.281 2.820 -6.615 1.00 79.75 91 PRO A O 1
ATOM 736 N N . LEU A 1 92 ? 2.886 4.390 -8.101 1.00 80.44 92 LEU A N 1
ATOM 737 C CA . LEU A 1 92 ? 3.597 3.451 -8.965 1.00 80.44 92 LEU A CA 1
ATOM 738 C C . LEU A 1 92 ? 4.765 2.794 -8.226 1.00 80.44 92 LEU A C 1
ATOM 740 O O . LEU A 1 92 ? 5.614 3.480 -7.635 1.00 80.44 92 LEU A O 1
ATOM 744 N N . THR A 1 93 ? 4.844 1.479 -8.376 1.00 84.00 93 THR A N 1
ATOM 745 C CA . THR A 1 93 ? 5.973 0.636 -7.981 1.00 84.00 93 THR A CA 1
ATOM 746 C C . THR A 1 93 ? 7.252 1.036 -8.711 1.00 84.00 93 THR A C 1
ATOM 748 O O . THR A 1 93 ? 7.250 1.789 -9.698 1.00 84.00 93 THR A O 1
ATOM 751 N N . VAL A 1 94 ? 8.390 0.544 -8.224 1.00 85.94 94 VAL A N 1
ATOM 752 C CA . VAL A 1 94 ? 9.677 0.791 -8.877 1.00 85.94 94 VAL A CA 1
ATOM 753 C C . VAL A 1 94 ? 9.692 0.111 -10.245 1.00 85.94 94 VAL A C 1
ATOM 755 O O . VAL A 1 94 ? 10.145 0.729 -11.215 1.00 85.94 94 VAL A O 1
ATOM 758 N N . ALA A 1 95 ? 9.143 -1.103 -10.354 1.00 88.19 95 ALA A N 1
ATOM 759 C CA . ALA A 1 95 ? 8.996 -1.794 -11.630 1.00 88.19 95 ALA A CA 1
ATOM 760 C C . ALA A 1 95 ? 8.159 -0.983 -12.630 1.00 88.19 95 ALA A C 1
ATOM 762 O O . ALA A 1 95 ? 8.640 -0.699 -13.728 1.00 88.19 95 ALA A O 1
ATOM 763 N N . GLU A 1 96 ? 6.966 -0.516 -12.249 1.00 89.31 96 GLU A N 1
ATOM 764 C CA . GLU A 1 96 ? 6.096 0.267 -13.142 1.00 89.31 96 GLU A CA 1
ATOM 765 C C . GLU A 1 96 ? 6.749 1.584 -13.586 1.00 89.31 96 GLU A C 1
ATOM 767 O O . GLU A 1 96 ? 6.635 1.986 -14.747 1.00 89.31 96 GLU A O 1
ATOM 772 N N . LYS A 1 97 ? 7.482 2.263 -12.691 1.00 90.38 97 LYS A N 1
ATOM 773 C CA . LYS A 1 97 ? 8.246 3.471 -13.048 1.00 90.38 97 LYS A CA 1
ATOM 774 C C . LYS A 1 97 ? 9.296 3.171 -14.118 1.00 90.38 97 LYS A C 1
ATOM 776 O O . LYS A 1 97 ? 9.445 3.943 -15.070 1.00 90.38 97 LYS A O 1
ATOM 781 N N . LEU A 1 98 ? 10.021 2.061 -13.976 1.00 92.31 98 LEU A N 1
ATOM 782 C CA . LEU A 1 98 ? 11.039 1.635 -14.937 1.00 92.31 98 LEU A CA 1
ATOM 783 C C . LEU A 1 98 ? 10.420 1.225 -16.279 1.00 92.31 98 LEU A C 1
ATOM 785 O O . LEU A 1 98 ? 10.951 1.609 -17.320 1.00 92.31 98 LEU A O 1
ATOM 789 N N . GLU A 1 99 ? 9.280 0.534 -16.273 1.00 92.88 99 GLU A N 1
ATOM 790 C CA . GLU A 1 99 ? 8.546 0.147 -17.485 1.00 92.88 99 GLU A CA 1
ATOM 791 C C . GLU A 1 99 ? 8.012 1.357 -18.244 1.00 92.88 99 GLU A C 1
ATOM 793 O O . GLU A 1 99 ? 8.243 1.482 -19.448 1.00 92.88 99 GLU A O 1
ATOM 798 N N . ARG A 1 100 ? 7.385 2.309 -17.542 1.00 93.12 100 ARG A N 1
ATOM 799 C CA . ARG A 1 100 ? 6.927 3.569 -18.148 1.00 93.12 100 ARG A CA 1
ATOM 800 C C . ARG A 1 100 ? 8.086 4.357 -18.754 1.00 93.12 100 ARG A C 1
ATOM 802 O O . ARG A 1 100 ? 7.931 4.961 -19.816 1.00 93.12 100 ARG A O 1
ATOM 809 N N . ARG A 1 101 ? 9.257 4.350 -18.109 1.00 91.94 101 ARG A N 1
ATOM 810 C CA . ARG A 1 101 ? 10.464 5.004 -18.636 1.00 91.94 101 ARG A CA 1
ATOM 811 C C . ARG A 1 101 ? 11.033 4.260 -19.846 1.00 91.94 101 ARG A C 1
ATOM 813 O O . ARG A 1 101 ? 11.453 4.908 -20.799 1.00 91.94 101 ARG A O 1
ATOM 820 N N . ALA A 1 102 ? 11.010 2.927 -19.836 1.00 92.44 102 ALA A N 1
ATOM 821 C CA . ALA A 1 102 ? 11.438 2.100 -20.960 1.00 92.44 102 ALA A CA 1
ATOM 822 C C . ALA A 1 102 ? 10.533 2.278 -22.189 1.00 92.44 102 ALA A C 1
ATOM 824 O O . ALA A 1 102 ? 11.040 2.361 -23.304 1.00 92.44 102 ALA A O 1
ATOM 825 N N . ALA A 1 103 ? 9.216 2.392 -21.993 1.00 91.81 103 ALA A N 1
ATOM 826 C CA . ALA A 1 103 ? 8.248 2.617 -23.068 1.00 91.81 103 ALA A CA 1
ATOM 827 C C . ALA A 1 103 ? 8.488 3.939 -23.817 1.00 91.81 103 ALA A C 1
ATOM 829 O O . ALA A 1 103 ? 8.269 4.017 -25.021 1.00 91.81 103 ALA A O 1
ATOM 830 N N . LYS A 1 104 ? 8.988 4.963 -23.115 1.00 93.06 104 LYS A N 1
ATOM 831 C CA . LYS A 1 104 ? 9.342 6.273 -23.685 1.00 93.06 104 LYS A CA 1
ATOM 832 C C . LYS A 1 104 ? 10.787 6.344 -24.201 1.00 93.06 104 LYS A C 1
ATOM 834 O O . LYS A 1 104 ? 11.211 7.389 -24.687 1.00 93.06 104 LYS A O 1
ATOM 839 N N . CYS A 1 105 ? 11.573 5.276 -24.058 1.00 92.75 105 CYS A N 1
ATOM 840 C CA . CYS A 1 105 ? 12.987 5.269 -24.415 1.00 92.75 105 CYS A CA 1
ATOM 841 C C . CYS A 1 105 ? 13.185 4.841 -25.875 1.00 92.75 105 CYS A C 1
ATOM 843 O O . CYS A 1 105 ? 12.872 3.712 -26.246 1.00 92.75 105 CYS A O 1
ATOM 845 N N . ILE A 1 106 ? 13.755 5.737 -26.685 1.00 92.62 106 ILE A N 1
ATOM 846 C CA . ILE A 1 106 ? 14.030 5.502 -28.113 1.00 92.62 106 ILE A CA 1
ATOM 847 C C . ILE A 1 106 ? 15.353 4.739 -28.309 1.00 92.62 106 ILE A C 1
ATOM 849 O O . ILE A 1 106 ? 15.511 4.004 -29.278 1.00 92.62 106 ILE A O 1
ATOM 853 N N . VAL A 1 107 ? 16.297 4.866 -27.368 1.00 94.81 107 VAL A N 1
ATOM 854 C CA . VAL A 1 107 ? 17.627 4.240 -27.446 1.00 94.81 107 VAL A CA 1
ATOM 855 C C . VAL A 1 107 ? 17.530 2.742 -27.113 1.00 94.81 107 VAL A C 1
ATOM 857 O O . VAL A 1 107 ? 17.261 2.407 -25.955 1.00 94.81 107 VAL A O 1
ATOM 860 N N . PRO A 1 108 ? 17.805 1.819 -28.059 1.00 87.31 108 PRO A N 1
ATOM 861 C CA . PRO A 1 108 ? 17.555 0.389 -27.857 1.00 87.31 108 PRO A CA 1
ATOM 862 C C . PRO A 1 108 ? 18.324 -0.227 -26.680 1.00 87.31 108 PRO A C 1
ATOM 864 O O . PRO A 1 108 ? 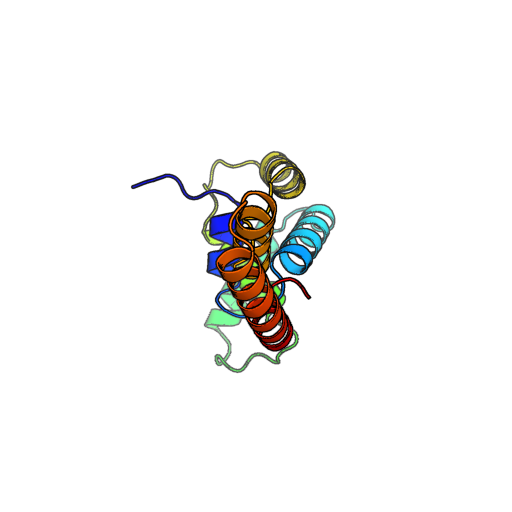17.739 -0.946 -25.870 1.00 87.31 108 PRO A O 1
ATOM 867 N N . GLY A 1 109 ? 19.615 0.098 -26.533 1.00 90.62 109 GLY A N 1
ATOM 868 C CA . GLY A 1 109 ? 20.448 -0.432 -25.445 1.00 90.62 109 GLY A CA 1
ATOM 869 C C . GLY A 1 109 ? 19.979 0.017 -24.058 1.00 90.62 109 GLY A C 1
ATOM 870 O O . GLY A 1 109 ? 19.887 -0.787 -23.129 1.00 90.62 109 GLY A O 1
ATOM 871 N N . LEU A 1 110 ? 19.590 1.288 -23.928 1.00 92.06 110 LEU A N 1
ATOM 872 C CA . LEU A 1 110 ? 19.054 1.830 -22.680 1.00 92.06 110 LEU A CA 1
ATOM 873 C C . LEU A 1 110 ? 17.654 1.276 -22.380 1.00 92.06 110 LEU A C 1
ATOM 875 O O . LEU A 1 110 ? 17.360 0.951 -21.231 1.00 92.06 110 LEU A O 1
ATOM 879 N N . ARG A 1 111 ? 16.808 1.100 -23.403 1.00 92.88 111 ARG A N 1
ATOM 880 C CA . ARG A 1 111 ? 15.491 0.466 -23.264 1.00 92.88 111 ARG A CA 1
ATOM 881 C C . ARG A 1 111 ? 15.615 -0.968 -22.744 1.00 92.88 111 ARG A C 1
ATOM 883 O O . ARG A 1 111 ? 14.943 -1.312 -21.774 1.00 92.88 111 ARG A O 1
ATOM 890 N N . GLY A 1 112 ? 16.500 -1.777 -23.331 1.00 92.25 112 GLY A N 1
ATOM 891 C CA . GLY A 1 112 ? 16.767 -3.146 -22.873 1.00 92.25 112 GLY A CA 1
ATOM 892 C C . GLY A 1 112 ? 17.270 -3.194 -21.426 1.00 92.25 112 GLY A C 1
ATOM 893 O O . GLY A 1 112 ? 16.792 -3.995 -20.621 1.00 92.25 112 GLY A O 1
ATOM 894 N N . PHE A 1 113 ? 18.163 -2.272 -21.058 1.00 94.81 113 PHE A N 1
ATOM 895 C CA . PHE A 1 113 ? 18.646 -2.134 -19.684 1.00 94.81 113 PHE A CA 1
ATOM 896 C C . PHE A 1 113 ? 17.529 -1.778 -18.688 1.00 94.81 113 PHE A C 1
ATOM 898 O O . PHE A 1 113 ? 17.436 -2.392 -17.622 1.00 94.81 113 PHE A O 1
ATOM 905 N N . LEU A 1 114 ? 16.659 -0.821 -19.029 1.00 93.88 114 LEU A N 1
ATOM 906 C CA . LEU A 1 114 ? 15.527 -0.423 -18.185 1.00 93.88 114 LEU A CA 1
ATOM 907 C C . LEU A 1 114 ? 14.529 -1.571 -17.991 1.00 93.88 114 LEU A C 1
ATOM 909 O O . LEU A 1 114 ? 14.101 -1.803 -16.864 1.00 93.88 114 LEU A O 1
ATOM 913 N N . LEU A 1 115 ? 14.222 -2.334 -19.046 1.00 94.44 115 LEU A N 1
ATOM 914 C CA . LEU A 1 115 ? 13.355 -3.516 -18.955 1.00 94.44 115 LEU A CA 1
ATOM 915 C C . LEU A 1 115 ? 13.980 -4.627 -18.095 1.00 94.44 115 LEU A C 1
ATOM 917 O O . LEU A 1 115 ? 13.297 -5.233 -17.272 1.00 94.44 115 LEU A O 1
ATOM 921 N N . SER A 1 116 ? 15.290 -4.861 -18.218 1.00 94.81 116 SER A N 1
ATOM 922 C CA . SER A 1 116 ? 16.016 -5.804 -17.353 1.00 94.81 116 SER A CA 1
ATOM 923 C C . SER A 1 116 ? 15.975 -5.381 -15.878 1.00 94.81 116 SER A C 1
ATOM 925 O O . SER A 1 116 ? 15.801 -6.221 -14.990 1.00 94.81 116 SER A O 1
ATOM 927 N N . LYS A 1 117 ? 16.114 -4.080 -15.592 1.00 94.00 117 LYS A N 1
ATOM 928 C CA . LYS A 1 117 ? 15.962 -3.550 -14.230 1.00 94.00 117 LYS A CA 1
ATOM 929 C C . LYS A 1 117 ? 14.525 -3.654 -13.726 1.00 94.00 117 LYS A C 1
ATOM 931 O O . LYS A 1 117 ? 14.344 -4.036 -12.577 1.00 94.00 117 LYS A O 1
ATOM 936 N N . ALA A 1 118 ? 13.528 -3.380 -14.567 1.00 92.00 118 ALA A N 1
ATOM 937 C CA . ALA A 1 118 ? 12.121 -3.534 -14.208 1.00 92.00 118 ALA A CA 1
ATOM 938 C C . ALA A 1 118 ? 11.791 -4.983 -13.829 1.00 92.00 118 ALA A C 1
ATOM 940 O O . ALA A 1 118 ? 11.174 -5.217 -12.796 1.00 92.00 118 ALA A O 1
ATOM 941 N N . ARG A 1 119 ? 12.284 -5.963 -14.601 1.00 91.81 119 ARG A N 1
ATOM 942 C CA . ARG A 1 119 ? 12.097 -7.390 -14.294 1.00 91.81 119 ARG A CA 1
ATOM 943 C C . ARG A 1 119 ? 12.690 -7.769 -12.932 1.00 91.81 119 ARG A C 1
ATOM 945 O O . ARG A 1 119 ? 12.043 -8.475 -12.169 1.00 91.81 119 ARG A O 1
ATOM 952 N N . ARG A 1 120 ? 13.890 -7.272 -12.607 1.00 92.50 120 ARG A N 1
ATOM 953 C CA . ARG A 1 120 ? 14.515 -7.480 -11.287 1.00 92.50 120 ARG A CA 1
ATOM 954 C C . ARG A 1 120 ? 13.744 -6.796 -10.159 1.00 92.50 120 ARG A C 1
ATOM 956 O O . ARG A 1 120 ? 13.562 -7.403 -9.111 1.00 92.50 120 ARG A O 1
ATOM 963 N N . ALA A 1 121 ? 13.286 -5.565 -10.380 1.00 86.94 121 ALA A N 1
ATOM 964 C CA . ALA A 1 121 ? 12.457 -4.848 -9.417 1.00 86.94 121 ALA A CA 1
ATOM 965 C C . ALA A 1 121 ? 11.158 -5.612 -9.136 1.00 86.94 121 ALA A C 1
ATOM 967 O O . ALA A 1 121 ? 10.843 -5.826 -7.977 1.00 86.94 121 ALA A O 1
ATOM 968 N N . ARG A 1 122 ? 10.486 -6.130 -10.172 1.00 85.69 122 ARG A N 1
ATOM 969 C CA . ARG A 1 122 ? 9.253 -6.912 -10.018 1.00 85.69 122 ARG A CA 1
ATOM 970 C C . ARG A 1 122 ? 9.468 -8.211 -9.239 1.00 85.69 122 ARG A C 1
ATOM 972 O O . ARG A 1 122 ? 8.649 -8.537 -8.394 1.00 85.69 122 ARG A O 1
ATOM 979 N N . MET A 1 123 ? 10.576 -8.923 -9.470 1.00 86.38 123 MET A N 1
ATOM 980 C CA . MET A 1 123 ? 10.923 -10.098 -8.654 1.00 86.38 123 MET A CA 1
ATOM 981 C C . MET A 1 123 ? 11.110 -9.732 -7.176 1.00 86.38 123 MET A C 1
ATOM 983 O O . MET A 1 123 ? 10.622 -10.442 -6.307 1.00 86.38 123 MET A O 1
ATOM 987 N N . MET A 1 124 ? 11.789 -8.621 -6.878 1.00 83.75 124 MET A N 1
ATOM 988 C CA . MET A 1 124 ? 11.974 -8.166 -5.493 1.00 83.75 124 MET A CA 1
ATOM 989 C C . MET A 1 124 ? 10.669 -7.686 -4.856 1.00 83.75 124 MET A C 1
ATOM 991 O O . MET A 1 124 ? 10.410 -7.987 -3.697 1.00 83.75 124 MET A O 1
ATOM 995 N N . GLU A 1 125 ? 9.837 -6.973 -5.612 1.00 78.69 125 GLU A N 1
ATOM 996 C CA . GLU A 1 125 ? 8.507 -6.545 -5.178 1.00 78.69 125 GLU A CA 1
ATOM 997 C C . GLU A 1 125 ? 7.638 -7.761 -4.825 1.00 78.69 125 GLU A C 1
ATOM 999 O O . GLU A 1 125 ? 7.071 -7.793 -3.740 1.00 78.69 125 GLU A O 1
ATOM 1004 N N . GLN A 1 126 ? 7.645 -8.812 -5.653 1.00 74.06 126 GLN A N 1
ATOM 1005 C CA . GLN A 1 126 ? 6.957 -10.079 -5.368 1.00 74.06 126 GLN A CA 1
ATOM 1006 C C . GLN A 1 126 ? 7.490 -10.793 -4.117 1.00 74.06 126 GLN A C 1
ATOM 1008 O O . GLN A 1 126 ? 6.709 -11.348 -3.355 1.00 74.06 126 GLN A O 1
ATOM 1013 N N . LEU A 1 127 ? 8.805 -10.776 -3.874 1.00 73.56 127 LEU A N 1
ATOM 1014 C CA . LEU A 1 127 ? 9.396 -11.400 -2.679 1.00 73.56 127 LEU A CA 1
ATOM 1015 C C . LEU A 1 127 ? 9.022 -10.680 -1.377 1.00 73.56 127 LEU A C 1
ATOM 1017 O O . LEU A 1 127 ? 8.942 -11.311 -0.328 1.00 73.56 127 LEU A O 1
ATOM 1021 N N . ILE A 1 128 ? 8.832 -9.362 -1.438 1.00 67.56 128 ILE A N 1
ATOM 1022 C CA . ILE A 1 128 ? 8.484 -8.520 -0.282 1.00 67.56 128 ILE A CA 1
ATOM 1023 C C . ILE A 1 128 ? 6.954 -8.439 -0.096 1.00 67.56 128 ILE A C 1
ATOM 1025 O O . ILE A 1 128 ? 6.473 -7.985 0.943 1.00 67.56 128 ILE A O 1
ATOM 1029 N N . GLY A 1 129 ? 6.187 -8.896 -1.087 1.00 61.31 129 GLY A N 1
ATOM 1030 C CA . GLY A 1 129 ? 4.736 -8.749 -1.143 1.00 61.31 129 GLY A CA 1
ATOM 1031 C C . GLY A 1 129 ? 4.284 -7.332 -1.506 1.00 61.31 129 GLY A C 1
ATOM 1032 O O . GLY A 1 129 ? 3.162 -6.934 -1.222 1.00 61.31 129 GLY A O 1
ATOM 1033 N N . ALA A 1 130 ? 5.160 -6.520 -2.105 1.00 56.47 130 ALA A N 1
ATOM 1034 C CA . ALA A 1 130 ? 4.807 -5.191 -2.582 1.00 56.47 130 ALA A CA 1
ATOM 1035 C C . ALA A 1 130 ? 3.954 -5.330 -3.856 1.00 56.47 130 ALA A C 1
ATOM 1037 O O . ALA A 1 130 ? 4.489 -5.422 -4.960 1.00 56.47 130 ALA A O 1
ATOM 1038 N N . ARG A 1 131 ? 2.627 -5.325 -3.684 1.00 55.19 131 ARG A N 1
ATOM 1039 C CA . ARG A 1 131 ? 1.589 -5.473 -4.729 1.00 55.19 131 ARG A CA 1
ATOM 1040 C C . ARG A 1 131 ? 1.258 -6.891 -5.217 1.00 55.19 131 ARG A C 1
ATOM 1042 O O . ARG A 1 131 ? 0.576 -6.993 -6.234 1.00 55.19 131 ARG A O 1
ATOM 1049 N N . TYR A 1 132 ? 1.719 -7.942 -4.525 1.00 39.75 132 TYR A N 1
ATOM 1050 C CA . TYR A 1 132 ? 1.290 -9.333 -4.761 1.00 39.75 132 TYR A CA 1
ATOM 1051 C C . TYR A 1 132 ? 1.328 -10.177 -3.489 1.00 39.75 132 TYR A C 1
ATOM 1053 O O . TYR A 1 132 ? 2.350 -10.087 -2.775 1.00 39.75 132 TYR A O 1
#

Secondary structure (DSSP, 8-state):
-----HHHHHHHHHTTSS-HHHHHHHHHHHHHH-S-HHHHHHHHHHHHHHS-S---GGGHHHHHHHHHHHTS-TT--HHHHHHHHHHPPPPPPHHHHHHHHHHT---HHHHHHHHHHHHHHHHHHHHHTS--

pLDDT: mean 79.64, std 12.27, range [39.75,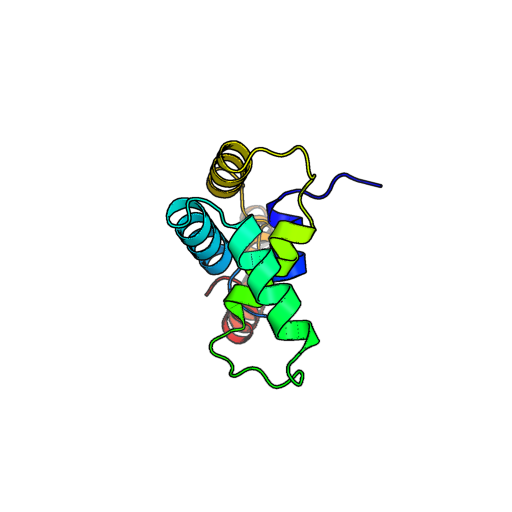 94.81]